Protein AF-A0A6J7IDU4-F1 (afdb_monomer)

InterPro domains:
  IPR000090 Flagellar motor switch protein FliG [PR00954] (15-35)
  IPR000090 Flagellar motor switch protein FliG [PR00954] (39-65)
  IPR000090 Flagellar motor switch protein FliG [PTHR30534] (1-100)
  IPR011002 Flagellar motor switch protein FliG, alpha-helical [SSF48029] (1-100)
  IPR023087 Flagellar motor switch protein FliG, C-terminal [PF01706] (1-91)

Structure (mmCIF, N/CA/C/O backbone):
data_AF-A0A6J7IDU4-F1
#
_entry.id   AF-A0A6J7IDU4-F1
#
loop_
_atom_site.group_PDB
_atom_site.id
_atom_site.type_symbol
_atom_site.label_atom_id
_atom_site.label_alt_id
_atom_site.label_comp_id
_atom_site.label_asym_id
_atom_site.label_entity_id
_atom_site.label_seq_id
_atom_site.pdbx_PDB_ins_code
_atom_site.Cartn_x
_atom_site.Cartn_y
_atom_site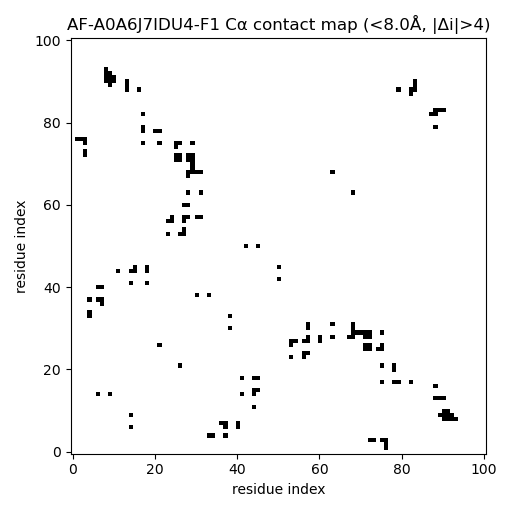.Cartn_z
_atom_site.occupancy
_atom_site.B_iso_or_equiv
_atom_site.auth_seq_id
_atom_si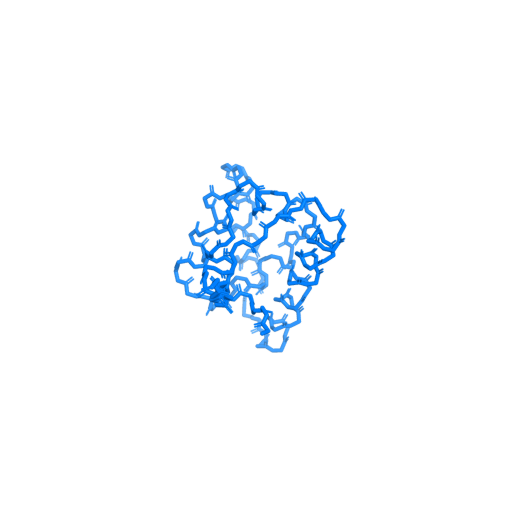te.auth_comp_id
_atom_site.auth_asym_id
_atom_site.auth_atom_id
_atom_site.pdbx_PDB_model_num
ATOM 1 N N . MET A 1 1 ? 3.495 -15.420 11.854 1.00 76.62 1 MET A N 1
ATOM 2 C CA . MET A 1 1 ? 4.197 -14.228 11.316 1.00 76.62 1 MET A CA 1
ATOM 3 C C . MET A 1 1 ? 3.379 -13.729 10.142 1.00 76.62 1 MET A C 1
ATOM 5 O O . MET A 1 1 ? 3.136 -14.533 9.265 1.00 76.62 1 MET A O 1
ATOM 9 N N . PHE A 1 2 ? 2.933 -12.469 10.150 1.00 84.12 2 PHE A N 1
ATOM 10 C CA . PHE A 1 2 ? 2.174 -11.880 9.039 1.00 84.12 2 PHE A CA 1
ATOM 11 C C . PHE A 1 2 ? 3.114 -11.534 7.874 1.00 84.12 2 PHE A C 1
ATOM 13 O O . PHE A 1 2 ? 4.102 -10.820 8.096 1.00 84.12 2 PHE A O 1
ATOM 20 N N . LEU A 1 3 ? 2.819 -12.062 6.686 1.00 92.25 3 LEU A N 1
ATOM 21 C CA . LEU A 1 3 ? 3.520 -11.858 5.416 1.00 92.25 3 LEU A CA 1
ATOM 22 C C . LEU A 1 3 ? 2.748 -10.881 4.521 1.00 92.25 3 LEU A C 1
ATOM 24 O O . LEU A 1 3 ? 1.567 -10.626 4.727 1.00 92.25 3 LEU A O 1
ATOM 28 N N . PHE A 1 4 ? 3.400 -10.351 3.484 1.00 95.44 4 PHE A N 1
ATOM 29 C CA . PHE A 1 4 ? 2.729 -9.468 2.523 1.00 95.44 4 PHE A CA 1
ATOM 30 C C . PHE A 1 4 ? 1.574 -10.167 1.789 1.00 95.44 4 PHE A C 1
ATOM 32 O O . PHE A 1 4 ? 0.545 -9.558 1.535 1.00 95.44 4 PHE A O 1
ATOM 39 N N . GLU A 1 5 ? 1.702 -11.463 1.511 1.00 94.00 5 GLU A N 1
ATOM 40 C CA . GLU A 1 5 ? 0.647 -12.260 0.871 1.00 94.00 5 GLU A CA 1
ATOM 41 C C . GLU A 1 5 ? -0.622 -12.392 1.737 1.00 94.00 5 GLU A C 1
ATOM 43 O O . GLU A 1 5 ? -1.701 -12.645 1.202 1.00 94.00 5 GLU A O 1
ATOM 48 N N . ASP A 1 6 ? -0.519 -12.172 3.054 1.00 93.62 6 ASP A N 1
ATOM 49 C CA . ASP A 1 6 ? -1.640 -12.277 3.993 1.00 93.62 6 ASP A CA 1
ATOM 50 C C . ASP A 1 6 ? -2.558 -11.042 3.949 1.00 93.62 6 ASP A C 1
ATOM 52 O O . ASP A 1 6 ? -3.627 -11.044 4.556 1.00 93.62 6 ASP A O 1
ATOM 56 N N . ILE A 1 7 ? -2.220 -9.982 3.200 1.00 94.38 7 ILE A N 1
ATOM 57 C CA . ILE A 1 7 ? -3.085 -8.789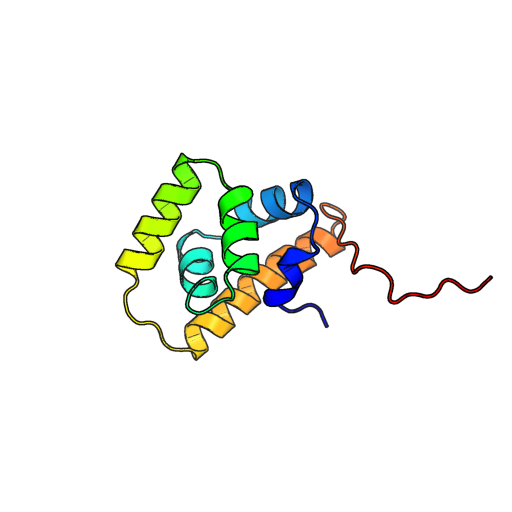 3.099 1.00 94.38 7 ILE A CA 1
ATOM 58 C C . ILE A 1 7 ? -4.479 -9.100 2.534 1.00 94.38 7 ILE A C 1
ATOM 60 O O . ILE A 1 7 ? -5.414 -8.324 2.727 1.00 94.38 7 ILE A O 1
ATOM 64 N N . VAL A 1 8 ? -4.640 -10.243 1.862 1.00 94.75 8 VAL A N 1
ATOM 65 C CA . VAL A 1 8 ? -5.930 -10.718 1.349 1.00 94.75 8 VAL A CA 1
ATOM 66 C C . VAL A 1 8 ? -6.977 -10.898 2.451 1.00 94.75 8 VAL A C 1
ATOM 68 O O . VAL A 1 8 ? -8.157 -10.671 2.178 1.00 94.75 8 VAL A O 1
ATOM 71 N N . VAL A 1 9 ? -6.562 -11.230 3.684 1.00 92.38 9 VAL A N 1
ATOM 72 C CA . VAL A 1 9 ? -7.476 -11.415 4.829 1.00 92.38 9 VAL A CA 1
ATOM 73 C C . VAL A 1 9 ? -7.773 -10.123 5.595 1.00 92.38 9 VAL A C 1
ATOM 75 O O . VAL A 1 9 ? -8.694 -10.089 6.404 1.00 92.38 9 VAL A O 1
ATOM 78 N N . VAL A 1 10 ? -7.031 -9.043 5.339 1.00 93.50 10 VAL A N 1
ATOM 79 C CA . VAL A 1 10 ? -7.269 -7.732 5.965 1.00 93.50 10 VAL A CA 1
ATOM 80 C C . VAL A 1 10 ? -8.598 -7.183 5.457 1.00 93.50 10 VAL A C 1
ATOM 82 O O . VAL A 1 10 ? -8.871 -7.269 4.264 1.00 93.50 10 VAL A O 1
ATOM 85 N N . ASP A 1 11 ? -9.444 -6.599 6.302 1.00 94.94 11 ASP A N 1
ATOM 86 C CA . ASP A 1 11 ? -10.696 -6.006 5.828 1.00 94.94 11 ASP A CA 1
ATOM 87 C C . ASP A 1 11 ? -10.441 -4.773 4.934 1.00 94.94 11 ASP A C 1
ATOM 89 O O . ASP A 1 11 ? -9.379 -4.149 4.959 1.00 94.94 11 ASP A O 1
ATOM 93 N N . ASP A 1 12 ? -11.417 -4.417 4.101 1.00 96.06 12 ASP A N 1
ATOM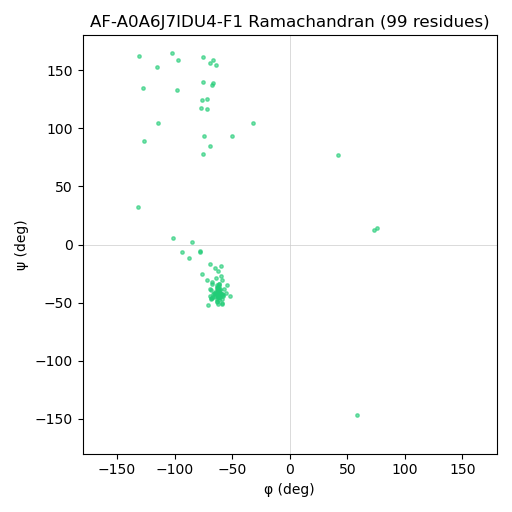 94 C CA . ASP A 1 12 ? -11.248 -3.345 3.113 1.00 96.06 12 ASP A CA 1
ATOM 95 C C . ASP A 1 12 ? -10.999 -1.972 3.750 1.00 96.06 12 ASP A C 1
ATOM 97 O O . ASP A 1 12 ? -10.206 -1.184 3.234 1.00 96.06 12 ASP A O 1
ATOM 101 N N . ARG A 1 13 ? -11.610 -1.687 4.905 1.00 95.44 13 ARG A N 1
ATOM 102 C CA . ARG A 1 13 ? -11.419 -0.406 5.590 1.00 95.44 13 ARG A CA 1
ATOM 103 C C . ARG A 1 13 ? -9.996 -0.294 6.128 1.00 95.44 13 ARG A C 1
ATOM 105 O O . ARG A 1 13 ? -9.362 0.740 5.927 1.00 95.44 13 ARG A O 1
ATOM 112 N N . SER A 1 14 ? -9.488 -1.343 6.768 1.00 96.25 14 SER A N 1
ATOM 113 C CA . SER A 1 14 ? -8.099 -1.394 7.231 1.00 96.25 14 SER A CA 1
ATOM 114 C C . SER A 1 14 ? -7.116 -1.305 6.064 1.00 96.25 14 SER A C 1
ATOM 116 O O . SER A 1 14 ? -6.163 -0.529 6.123 1.00 96.25 14 SER A O 1
ATOM 118 N N . MET A 1 15 ? -7.385 -2.010 4.959 1.00 96.94 15 MET A N 1
ATOM 119 C CA . MET A 1 15 ? -6.540 -1.960 3.764 1.00 96.94 15 MET A CA 1
ATOM 120 C C . MET A 1 15 ? -6.465 -0.543 3.182 1.00 96.94 15 MET A C 1
ATOM 122 O O . MET A 1 15 ? -5.378 -0.053 2.892 1.00 96.94 15 MET A O 1
ATOM 126 N N . GLN A 1 16 ? -7.597 0.154 3.068 1.00 97.31 16 GLN A N 1
ATOM 127 C CA . GLN A 1 16 ? -7.640 1.540 2.586 1.00 97.31 16 GLN A CA 1
ATOM 128 C C . GLN A 1 16 ? -6.847 2.504 3.472 1.00 97.31 16 GLN A C 1
ATOM 130 O O . GLN A 1 16 ? -6.261 3.454 2.959 1.00 97.31 16 GLN A O 1
ATOM 135 N N . LEU A 1 17 ? -6.840 2.290 4.792 1.00 96.81 17 LEU A N 1
ATOM 136 C CA . LEU A 1 17 ? -6.041 3.092 5.718 1.00 96.81 17 LEU A CA 1
ATOM 137 C C . LEU A 1 17 ? -4.545 2.830 5.518 1.00 96.81 17 LEU A C 1
ATOM 139 O O . LEU A 1 17 ? -3.792 3.783 5.355 1.00 96.81 17 LEU A O 1
ATOM 143 N N . VAL A 1 18 ? -4.136 1.561 5.431 1.00 96.50 18 VAL A N 1
ATOM 144 C CA . VAL A 1 18 ? -2.738 1.181 5.169 1.00 96.50 18 VAL A CA 1
ATOM 145 C C . VAL A 1 18 ? -2.241 1.766 3.849 1.00 96.50 18 VAL A C 1
ATOM 147 O O . VAL A 1 18 ? -1.170 2.362 3.808 1.00 96.50 18 VAL A O 1
ATOM 150 N N . LEU A 1 19 ? -3.022 1.654 2.771 1.00 96.44 19 LEU A N 1
ATOM 151 C CA . LEU A 1 19 ? -2.623 2.138 1.444 1.00 96.44 19 LEU A CA 1
ATOM 152 C C . LEU A 1 19 ? -2.387 3.654 1.385 1.00 96.44 19 LEU A C 1
ATOM 154 O O . LEU A 1 19 ? -1.656 4.108 0.512 1.00 96.44 19 LEU A O 1
ATOM 158 N N . ARG A 1 20 ? -2.971 4.43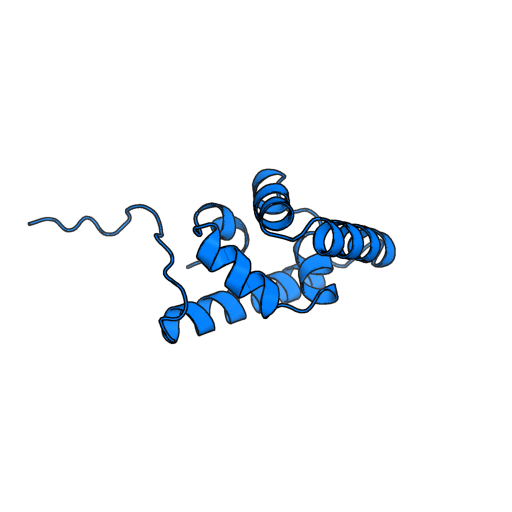9 2.299 1.00 95.62 20 ARG A N 1
ATOM 159 C CA . ARG A 1 20 ? -2.735 5.892 2.384 1.00 95.62 20 ARG A CA 1
ATOM 160 C C . ARG A 1 20 ? -1.391 6.247 3.014 1.00 95.62 20 ARG A C 1
ATOM 162 O O . ARG A 1 20 ? -0.867 7.316 2.725 1.00 95.62 20 ARG A O 1
ATOM 169 N N . GLU A 1 21 ? -0.848 5.361 3.843 1.00 95.88 21 GLU A N 1
ATOM 170 C CA . GLU A 1 21 ? 0.419 5.557 4.558 1.00 95.88 21 GLU A CA 1
ATOM 171 C C . GLU A 1 21 ? 1.624 4.975 3.793 1.00 95.88 21 GLU A C 1
ATOM 173 O O . GLU A 1 21 ? 2.775 5.165 4.185 1.00 95.88 21 GLU A O 1
ATOM 178 N N . VAL A 1 22 ? 1.382 4.261 2.687 1.00 95.94 22 VAL A N 1
ATOM 179 C CA . VAL A 1 22 ? 2.423 3.642 1.857 1.00 95.94 22 VAL A CA 1
ATOM 180 C C . VAL A 1 22 ? 2.738 4.525 0.648 1.00 95.94 22 VAL A C 1
ATOM 182 O O . VAL A 1 22 ? 1.848 4.956 -0.081 1.00 95.94 22 VAL A O 1
ATOM 185 N N . ALA A 1 23 ? 4.027 4.754 0.385 1.00 93.44 23 ALA A N 1
ATOM 186 C CA . ALA A 1 23 ? 4.472 5.473 -0.805 1.00 93.44 23 ALA A CA 1
ATOM 187 C C . ALA A 1 23 ? 4.174 4.683 -2.095 1.00 93.44 23 ALA A C 1
ATOM 189 O O . ALA A 1 23 ? 4.417 3.477 -2.163 1.00 93.44 23 ALA A O 1
ATOM 190 N N . ALA A 1 24 ? 3.729 5.371 -3.152 1.00 91.88 24 ALA A N 1
ATOM 191 C CA . ALA A 1 24 ? 3.363 4.737 -4.425 1.00 91.88 24 ALA A CA 1
ATOM 192 C C . ALA A 1 24 ? 4.497 3.887 -5.031 1.00 91.88 24 ALA A C 1
ATOM 194 O O . ALA A 1 24 ? 4.248 2.764 -5.456 1.00 91.88 24 ALA A O 1
ATOM 195 N N . ALA A 1 25 ? 5.745 4.366 -4.985 1.00 92.50 25 ALA A N 1
ATOM 196 C CA . ALA A 1 25 ? 6.913 3.628 -5.477 1.00 92.50 25 ALA A CA 1
ATOM 197 C C . ALA A 1 25 ? 7.169 2.318 -4.702 1.00 92.50 25 ALA A C 1
ATOM 199 O O . ALA A 1 25 ? 7.536 1.295 -5.287 1.00 92.50 25 ALA A O 1
ATOM 200 N N . ASP A 1 26 ? 6.937 2.327 -3.385 1.00 95.50 26 ASP A N 1
ATOM 201 C CA . ASP A 1 26 ? 7.052 1.128 -2.553 1.00 95.50 26 ASP A CA 1
ATOM 202 C C . ASP A 1 26 ? 5.937 0.136 -2.872 1.00 95.50 26 ASP A C 1
ATOM 204 O O . ASP A 1 26 ? 6.204 -1.051 -3.051 1.00 95.50 26 ASP A O 1
ATOM 208 N N . LEU A 1 27 ? 4.702 0.619 -3.014 1.00 96.06 27 LEU A N 1
ATOM 209 C CA . LEU A 1 27 ? 3.570 -0.224 -3.382 1.00 96.06 27 LEU A CA 1
ATOM 210 C C . LEU A 1 27 ? 3.755 -0.837 -4.778 1.00 96.06 27 LEU A C 1
ATOM 212 O O . LEU A 1 27 ? 3.525 -2.031 -4.967 1.00 96.06 27 LEU A O 1
ATOM 216 N N . ALA A 1 28 ? 4.239 -0.050 -5.738 1.00 96.75 28 ALA A N 1
ATOM 217 C CA . ALA A 1 28 ? 4.510 -0.499 -7.096 1.00 96.75 28 ALA A CA 1
ATOM 218 C C . ALA A 1 28 ? 5.578 -1.601 -7.124 1.00 96.75 28 ALA A C 1
ATOM 220 O O . ALA A 1 28 ? 5.377 -2.635 -7.761 1.00 96.75 28 ALA A O 1
ATOM 221 N N . SER A 1 29 ? 6.676 -1.427 -6.380 1.00 97.50 29 SER A N 1
ATOM 222 C CA . SER A 1 29 ? 7.717 -2.453 -6.239 1.00 97.50 29 SER A CA 1
ATOM 223 C C . SER A 1 29 ? 7.193 -3.704 -5.520 1.00 97.50 29 SER A C 1
ATOM 225 O O . SER A 1 29 ? 7.449 -4.823 -5.967 1.00 97.50 29 SER A O 1
ATOM 227 N N . ALA A 1 30 ? 6.404 -3.537 -4.452 1.00 97.69 30 ALA A N 1
ATOM 228 C CA . ALA A 1 30 ? 5.855 -4.640 -3.659 1.00 97.69 30 ALA A CA 1
ATOM 229 C C . ALA A 1 30 ? 4.880 -5.533 -4.447 1.00 97.69 30 ALA A C 1
ATOM 231 O O . ALA A 1 30 ? 4.796 -6.728 -4.171 1.00 97.69 30 ALA A O 1
ATOM 232 N N . LEU A 1 31 ? 4.184 -4.973 -5.445 1.00 97.12 31 LEU A N 1
ATOM 233 C CA . LEU A 1 31 ? 3.233 -5.678 -6.313 1.00 97.12 31 LEU A CA 1
ATOM 234 C C . LEU A 1 31 ? 3.873 -6.399 -7.514 1.00 97.12 31 LEU A C 1
ATOM 236 O O . LEU A 1 31 ? 3.162 -6.975 -8.350 1.00 97.12 31 LEU A O 1
ATOM 240 N N . LYS A 1 32 ? 5.202 -6.383 -7.664 1.00 95.75 32 LYS A N 1
ATOM 241 C CA . LYS A 1 32 ? 5.872 -7.092 -8.766 1.00 95.75 32 LYS A CA 1
ATOM 242 C C . LYS A 1 32 ? 5.931 -8.589 -8.457 1.00 95.75 32 LYS A C 1
ATOM 244 O O . LYS A 1 32 ? 6.577 -9.008 -7.506 1.00 95.75 32 LYS A O 1
ATOM 249 N N . GLY A 1 33 ? 5.283 -9.397 -9.299 1.00 91.50 33 GLY A N 1
ATOM 250 C CA . GLY A 1 33 ? 5.309 -10.861 -9.186 1.00 91.50 33 GLY A CA 1
ATOM 251 C C . GLY A 1 33 ? 4.443 -11.449 -8.066 1.00 91.50 33 GLY A C 1
ATOM 252 O O . GLY A 1 33 ? 4.610 -12.620 -7.744 1.00 91.50 33 GLY A O 1
ATOM 253 N N . VAL A 1 34 ? 3.540 -10.656 -7.484 1.00 96.12 34 VAL A N 1
ATOM 254 C CA . VAL A 1 34 ? 2.551 -11.136 -6.503 1.00 96.12 34 VAL A CA 1
ATOM 255 C C . VAL A 1 34 ? 1.433 -11.914 -7.190 1.00 96.12 34 VAL A C 1
ATOM 257 O O . VAL A 1 34 ? 1.215 -11.758 -8.396 1.00 96.12 34 VAL A O 1
ATOM 260 N N . ARG A 1 35 ? 0.707 -12.718 -6.411 1.00 96.56 35 ARG A N 1
ATOM 261 C CA . ARG A 1 35 ? -0.492 -13.428 -6.869 1.00 96.56 35 ARG A CA 1
ATOM 262 C C . ARG A 1 35 ? -1.612 -12.450 -7.252 1.00 96.56 35 ARG A C 1
ATOM 264 O O . ARG A 1 35 ? -1.674 -11.324 -6.750 1.00 96.56 35 ARG A O 1
ATOM 271 N N . ASP A 1 36 ? -2.502 -12.891 -8.136 1.00 96.19 36 ASP A N 1
ATOM 272 C CA . ASP A 1 36 ? -3.589 -12.050 -8.653 1.00 96.19 36 ASP A CA 1
ATOM 273 C C . ASP A 1 36 ? -4.554 -11.604 -7.546 1.00 96.19 36 ASP A C 1
ATOM 275 O O . ASP A 1 36 ? -4.963 -10.450 -7.522 1.00 96.19 36 ASP A O 1
ATOM 279 N N . ASP A 1 37 ? -4.830 -12.456 -6.557 1.00 97.06 37 ASP A N 1
ATOM 280 C CA . ASP A 1 37 ? -5.684 -12.127 -5.408 1.00 97.06 37 ASP A CA 1
ATOM 281 C C . ASP A 1 37 ? -5.119 -10.982 -4.547 1.00 97.06 37 ASP A C 1
ATOM 283 O O . ASP A 1 37 ? -5.859 -10.092 -4.119 1.00 97.06 37 ASP A O 1
ATOM 287 N N . VAL A 1 38 ? -3.802 -10.958 -4.334 1.00 97.56 38 VAL A N 1
ATOM 288 C CA . VAL A 1 38 ? -3.087 -9.877 -3.638 1.00 97.56 38 VAL A CA 1
ATOM 289 C C . VAL A 1 38 ? -3.136 -8.586 -4.451 1.00 97.56 38 VAL A C 1
ATOM 291 O O . VAL A 1 38 ? -3.427 -7.517 -3.905 1.00 97.56 38 VAL A O 1
ATOM 294 N N . ARG A 1 39 ? -2.892 -8.673 -5.766 1.00 97.38 39 ARG A N 1
ATOM 295 C CA . ARG A 1 39 ? -3.001 -7.524 -6.676 1.00 97.38 39 ARG A CA 1
ATOM 296 C C . ARG A 1 39 ? -4.413 -6.945 -6.647 1.00 97.38 39 ARG A C 1
ATOM 298 O O . ARG A 1 39 ? -4.567 -5.746 -6.425 1.00 97.38 39 ARG A O 1
ATOM 305 N N . ASP A 1 40 ? -5.424 -7.785 -6.812 1.00 97.19 40 ASP A N 1
ATOM 306 C CA . ASP A 1 40 ? -6.830 -7.391 -6.837 1.00 97.19 40 ASP A CA 1
ATOM 307 C C . ASP A 1 40 ? -7.261 -6.780 -5.506 1.00 97.19 40 ASP A C 1
ATOM 309 O O . ASP A 1 40 ? -7.966 -5.769 -5.485 1.00 97.19 40 ASP A O 1
ATOM 313 N N . LYS A 1 41 ? -6.791 -7.337 -4.380 1.00 97.44 41 LYS A N 1
ATOM 314 C CA . LYS A 1 41 ? -7.039 -6.789 -3.042 1.00 97.44 41 LYS A CA 1
ATOM 315 C C . LYS A 1 41 ? -6.543 -5.353 -2.906 1.00 97.44 41 LYS A C 1
ATOM 317 O O . LYS A 1 41 ? -7.260 -4.531 -2.330 1.00 97.44 41 LYS A O 1
ATOM 322 N N . VAL A 1 42 ? -5.353 -5.050 -3.420 1.00 97.62 42 VAL A N 1
ATOM 323 C CA . VAL A 1 42 ? -4.807 -3.689 -3.399 1.00 97.62 42 VAL A CA 1
ATOM 324 C C . VAL A 1 42 ? -5.570 -2.791 -4.365 1.00 97.62 42 VAL A C 1
ATOM 326 O O . VAL A 1 42 ? -6.076 -1.751 -3.950 1.00 97.62 42 VAL A O 1
ATOM 329 N N . MET A 1 43 ? -5.722 -3.212 -5.622 1.00 96.88 43 MET A N 1
ATOM 330 C CA . MET A 1 43 ? -6.346 -2.397 -6.668 1.00 96.88 43 MET A CA 1
ATOM 331 C C . MET A 1 43 ? -7.794 -2.026 -6.329 1.00 96.88 43 MET A C 1
ATOM 333 O O . MET A 1 43 ? -8.179 -0.871 -6.485 1.00 96.88 43 MET A O 1
ATOM 337 N N . ARG A 1 44 ? -8.584 -2.961 -5.781 1.00 97.25 44 ARG A N 1
ATOM 338 C CA . ARG A 1 44 ? -9.983 -2.699 -5.391 1.00 97.25 44 ARG A CA 1
ATOM 339 C C . ARG A 1 44 ? -10.136 -1.770 -4.186 1.00 97.25 44 ARG A C 1
ATOM 341 O O . ARG A 1 44 ? -11.232 -1.277 -3.942 1.00 97.25 44 ARG A O 1
ATOM 348 N N . ASN A 1 45 ? -9.067 -1.571 -3.413 1.00 97.94 45 ASN A N 1
ATOM 349 C CA . ASN A 1 45 ? -9.043 -0.694 -2.240 1.00 97.94 45 ASN A CA 1
ATOM 350 C C . ASN A 1 45 ? -8.384 0.666 -2.518 1.00 97.94 45 ASN A C 1
ATOM 352 O O . ASN A 1 45 ? -8.240 1.481 -1.606 1.00 97.94 45 ASN A O 1
ATOM 356 N N . LEU A 1 46 ? -8.025 0.940 -3.771 1.00 97.50 46 LEU A N 1
ATOM 357 C CA . LEU A 1 46 ? -7.613 2.258 -4.237 1.00 97.50 46 LEU A CA 1
ATOM 358 C C . LEU A 1 46 ? -8.793 2.989 -4.882 1.00 97.50 46 LEU A C 1
ATOM 360 O O . LEU A 1 46 ? -9.769 2.385 -5.324 1.00 97.50 46 LEU A O 1
ATOM 364 N N . SER A 1 47 ? -8.701 4.317 -4.954 1.00 96.06 47 SER A N 1
ATOM 365 C CA . SER A 1 47 ? -9.564 5.071 -5.864 1.00 96.06 47 SER A CA 1
ATOM 366 C C . SER A 1 47 ? -9.163 4.776 -7.311 1.00 96.06 47 SER A C 1
ATOM 368 O O . SER A 1 47 ? -8.010 4.447 -7.572 1.00 96.06 47 SER A O 1
ATOM 370 N N . GLU A 1 48 ? -10.084 4.951 -8.260 1.00 95.62 48 GLU A N 1
ATOM 371 C CA . GLU A 1 48 ? -9.816 4.730 -9.690 1.00 95.62 48 GLU A CA 1
ATOM 372 C C . GLU A 1 48 ? -8.566 5.483 -10.167 1.00 95.62 48 GLU A C 1
ATOM 374 O O . GLU A 1 48 ? -7.687 4.904 -10.797 1.00 95.62 48 GLU A O 1
ATOM 379 N N . ARG A 1 49 ? -8.427 6.751 -9.762 1.00 95.56 49 ARG A N 1
ATOM 380 C C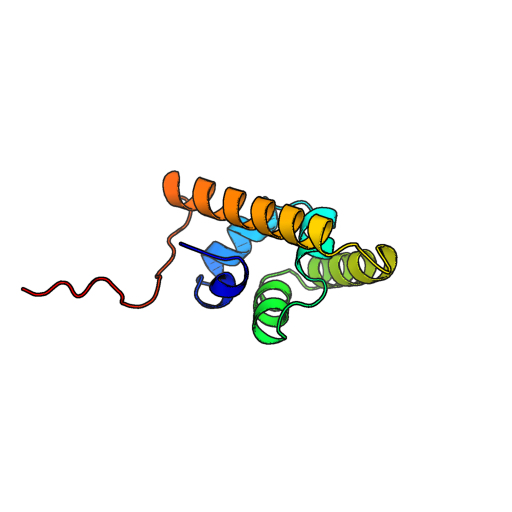A . ARG A 1 49 ? -7.237 7.554 -10.055 1.00 95.56 49 ARG A CA 1
ATOM 381 C C . ARG A 1 49 ? -5.964 6.965 -9.442 1.00 95.56 49 ARG A C 1
ATOM 383 O O . ARG A 1 49 ? -4.970 6.848 -10.140 1.00 95.56 49 ARG A O 1
ATOM 390 N N . ALA A 1 50 ? -5.986 6.593 -8.162 1.00 95.75 50 ALA A N 1
ATOM 391 C CA . ALA A 1 50 ? -4.801 6.046 -7.499 1.00 95.75 50 ALA A CA 1
ATOM 392 C C . ALA A 1 50 ? -4.407 4.668 -8.055 1.00 95.75 50 ALA A C 1
ATOM 394 O O . ALA A 1 50 ? -3.226 4.342 -8.096 1.00 95.75 50 ALA A O 1
ATOM 395 N N . ALA A 1 51 ? -5.381 3.868 -8.496 1.00 96.06 51 ALA A N 1
ATOM 396 C CA . ALA A 1 51 ? -5.129 2.603 -9.172 1.00 96.06 51 ALA A CA 1
ATOM 397 C C . ALA A 1 51 ? -4.455 2.817 -10.537 1.00 96.06 51 ALA A C 1
ATOM 399 O O . ALA A 1 51 ? -3.507 2.100 -10.843 1.00 96.06 51 ALA A O 1
ATOM 400 N N . LEU A 1 52 ? -4.898 3.811 -11.319 1.00 95.88 52 LEU A N 1
ATOM 401 C CA . LEU A 1 52 ? -4.249 4.198 -12.579 1.00 95.88 52 LEU A CA 1
ATOM 402 C C . LEU A 1 52 ? -2.816 4.690 -12.339 1.00 95.88 52 LEU A C 1
ATOM 404 O O . LEU A 1 52 ? -1.886 4.145 -12.922 1.00 95.88 52 LEU A O 1
ATOM 408 N N . ASP A 1 53 ? -2.630 5.632 -11.408 1.00 95.25 53 ASP A N 1
ATOM 409 C CA . ASP A 1 53 ? -1.305 6.168 -11.064 1.00 95.25 53 ASP A CA 1
ATOM 410 C C . ASP A 1 53 ? -0.345 5.041 -10.611 1.00 95.25 53 ASP A C 1
ATOM 412 O O . ASP A 1 53 ? 0.834 5.026 -10.960 1.00 95.25 53 ASP A O 1
ATOM 416 N N . LEU A 1 54 ? -0.849 4.056 -9.857 1.00 96.44 54 LEU A N 1
ATOM 417 C CA . LEU A 1 54 ? -0.069 2.894 -9.426 1.00 96.44 54 LEU A CA 1
ATOM 418 C C . LEU A 1 54 ? 0.278 1.945 -10.581 1.00 96.44 54 LEU A C 1
ATOM 420 O O . LEU A 1 54 ? 1.366 1.369 -10.589 1.00 96.44 54 LEU A O 1
ATOM 424 N N . GLN A 1 55 ? -0.637 1.738 -11.529 1.00 94.88 55 GLN A N 1
ATOM 425 C CA . GLN A 1 55 ? -0.373 0.921 -12.716 1.00 94.88 55 GLN A CA 1
ATOM 426 C C . GLN A 1 55 ? 0.732 1.551 -13.567 1.00 94.88 55 GLN A C 1
ATOM 428 O O . GLN A 1 55 ? 1.699 0.860 -13.894 1.00 94.88 55 GLN A O 1
ATOM 433 N N . ASP A 1 56 ? 0.651 2.859 -13.811 1.00 95.44 56 ASP A N 1
ATOM 434 C CA . ASP A 1 56 ? 1.675 3.612 -14.538 1.00 95.44 56 ASP A CA 1
ATOM 435 C C . ASP A 1 56 ? 3.044 3.518 -13.835 1.00 95.44 56 ASP A C 1
ATOM 437 O O . ASP A 1 56 ? 4.067 3.265 -14.475 1.00 95.44 56 ASP A O 1
ATOM 441 N N . GLU A 1 57 ? 3.079 3.634 -12.502 1.00 95.75 57 GLU A N 1
ATOM 442 C CA . GLU A 1 57 ? 4.312 3.492 -11.712 1.00 95.75 57 GLU A CA 1
ATOM 443 C C . GLU A 1 57 ? 4.911 2.072 -11.814 1.00 95.75 57 GLU A C 1
ATOM 445 O O . GLU A 1 57 ? 6.126 1.898 -11.949 1.00 95.75 57 GLU A O 1
ATOM 450 N N . ILE A 1 58 ? 4.074 1.027 -11.798 1.00 95.31 58 ILE A N 1
ATOM 451 C CA . ILE A 1 58 ? 4.508 -0.374 -11.962 1.00 95.31 58 ILE A CA 1
ATOM 452 C C . ILE A 1 58 ? 5.154 -0.606 -13.333 1.00 95.31 58 ILE A C 1
ATOM 454 O O . ILE A 1 58 ? 6.128 -1.373 -13.430 1.00 95.31 58 ILE A O 1
ATOM 458 N N . GLU A 1 59 ? 4.600 0.010 -14.379 1.00 93.56 59 GLU A N 1
ATOM 459 C CA . GLU A 1 59 ? 5.140 -0.030 -15.737 1.00 93.56 59 GLU A CA 1
ATOM 460 C C . GLU A 1 59 ? 6.469 0.727 -15.819 1.00 93.56 59 GLU A C 1
ATOM 462 O O . GLU A 1 59 ? 7.456 0.178 -16.324 1.00 93.56 59 GLU A O 1
ATOM 467 N N . LEU A 1 60 ? 6.532 1.928 -15.234 1.00 94.62 60 LEU A N 1
ATOM 468 C CA . LEU A 1 60 ? 7.723 2.777 -15.210 1.00 94.62 60 LEU A CA 1
ATOM 469 C C . LEU A 1 60 ? 8.915 2.111 -14.507 1.00 94.62 60 LEU A C 1
ATOM 471 O O . LEU A 1 60 ? 10.049 2.226 -14.976 1.00 94.62 60 LEU A O 1
ATOM 475 N N . LEU A 1 61 ? 8.672 1.377 -13.415 1.00 93.12 61 LEU A N 1
ATOM 476 C CA . LEU A 1 61 ? 9.718 0.659 -12.675 1.00 93.12 61 LEU A CA 1
ATOM 477 C C . LEU A 1 61 ? 10.461 -0.386 -13.523 1.00 93.12 61 LEU A C 1
ATOM 479 O O . LEU A 1 61 ? 11.607 -0.720 -13.215 1.00 93.12 61 LEU A O 1
ATOM 483 N N . GLY A 1 62 ? 9.826 -0.940 -14.564 1.00 90.94 62 GLY A N 1
ATOM 484 C CA . GLY A 1 62 ? 10.438 -1.973 -15.399 1.00 90.94 62 GLY A CA 1
ATOM 485 C C . GLY A 1 62 ? 10.850 -3.228 -14.601 1.00 90.94 62 GLY A C 1
ATOM 486 O O . GLY A 1 62 ? 10.147 -3.629 -13.664 1.00 90.94 62 GLY A O 1
ATOM 487 N N . PRO A 1 63 ? 11.943 -3.917 -14.980 1.00 93.38 63 PRO A N 1
ATOM 488 C CA . PRO A 1 63 ? 12.466 -5.065 -14.241 1.00 93.38 63 PRO A CA 1
ATOM 489 C C . PRO A 1 63 ? 13.118 -4.649 -12.916 1.00 93.38 63 PRO A C 1
ATOM 491 O O . PRO A 1 63 ? 14.069 -3.870 -12.893 1.00 93.38 63 PRO A O 1
ATOM 494 N N . VAL A 1 64 ? 12.668 -5.242 -11.810 1.00 94.88 64 VAL A N 1
ATOM 495 C CA . VAL A 1 64 ? 13.204 -4.993 -10.463 1.00 94.88 64 VAL A CA 1
ATOM 496 C C . VAL A 1 64 ? 13.861 -6.247 -9.887 1.00 94.88 64 VAL A C 1
ATOM 498 O O . VAL A 1 64 ? 13.513 -7.374 -10.240 1.00 94.88 64 VAL A O 1
ATOM 501 N N . ARG A 1 65 ? 14.837 -6.068 -8.989 1.00 96.12 65 ARG A N 1
ATOM 502 C CA . ARG A 1 65 ? 15.488 -7.191 -8.295 1.00 96.12 65 ARG A CA 1
ATOM 503 C C . ARG A 1 65 ? 14.560 -7.753 -7.221 1.00 96.12 65 ARG A C 1
ATOM 505 O O . ARG A 1 65 ? 13.983 -6.983 -6.462 1.00 96.12 65 ARG A O 1
ATOM 512 N N . ALA A 1 66 ? 14.524 -9.077 -7.071 1.00 95.12 66 ALA A N 1
ATOM 513 C CA . ALA A 1 66 ? 13.722 -9.747 -6.041 1.00 95.12 66 ALA A CA 1
ATOM 514 C C . ALA A 1 66 ? 14.005 -9.232 -4.614 1.00 95.12 66 ALA A C 1
ATOM 516 O O . ALA A 1 66 ? 13.084 -9.100 -3.817 1.00 95.12 66 ALA A O 1
ATOM 517 N N . ALA A 1 67 ? 15.257 -8.867 -4.309 1.00 96.25 67 ALA A N 1
ATOM 518 C CA . ALA A 1 67 ? 15.611 -8.259 -3.024 1.00 96.25 67 ALA A CA 1
ATOM 519 C C . ALA A 1 67 ? 14.881 -6.924 -2.780 1.00 96.25 67 ALA A C 1
ATOM 521 O O . ALA A 1 67 ? 14.328 -6.719 -1.706 1.00 96.25 67 ALA A O 1
ATOM 522 N N . ALA A 1 68 ? 14.803 -6.057 -3.794 1.00 95.69 68 ALA A N 1
ATOM 523 C CA . ALA A 1 68 ? 14.108 -4.773 -3.691 1.00 95.69 68 ALA A CA 1
ATOM 524 C C . ALA A 1 68 ? 12.587 -4.948 -3.539 1.00 95.69 68 ALA A C 1
ATOM 526 O O . ALA A 1 68 ? 11.945 -4.175 -2.829 1.00 95.69 68 ALA A O 1
ATOM 527 N N . VAL A 1 69 ? 12.018 -5.984 -4.169 1.00 97.62 69 VAL A N 1
ATOM 528 C CA . VAL A 1 69 ? 10.610 -6.369 -3.976 1.00 97.62 69 VAL A CA 1
ATOM 529 C C . VAL A 1 69 ? 10.380 -6.798 -2.528 1.00 97.62 69 VAL A C 1
ATOM 531 O O . VAL A 1 69 ? 9.482 -6.275 -1.877 1.00 97.62 69 VAL A O 1
ATOM 534 N N . GLY A 1 70 ? 11.227 -7.683 -1.992 1.00 97.06 70 GLY A N 1
ATOM 535 C CA . GLY A 1 70 ? 11.126 -8.142 -0.605 1.00 97.06 70 GLY A CA 1
ATOM 536 C C . GLY A 1 70 ? 11.265 -7.010 0.419 1.00 97.06 70 GLY A C 1
ATOM 537 O O . GLY A 1 70 ? 10.517 -6.961 1.392 1.00 97.06 70 GLY A O 1
ATOM 538 N N . GLU A 1 71 ? 12.166 -6.054 0.183 1.00 97.00 71 GLU A N 1
ATOM 539 C CA . GLU A 1 71 ? 12.301 -4.860 1.026 1.00 97.00 71 GLU A CA 1
ATOM 540 C C . GLU A 1 71 ? 11.054 -3.967 0.981 1.00 97.00 71 GLU A C 1
ATOM 542 O O . GLU A 1 71 ? 10.610 -3.479 2.020 1.00 97.00 71 GLU A O 1
ATOM 547 N N . ALA A 1 72 ? 10.469 -3.764 -0.203 1.00 97.56 72 ALA A N 1
ATOM 548 C CA . ALA A 1 72 ? 9.239 -2.992 -0.355 1.00 97.56 72 ALA A CA 1
ATO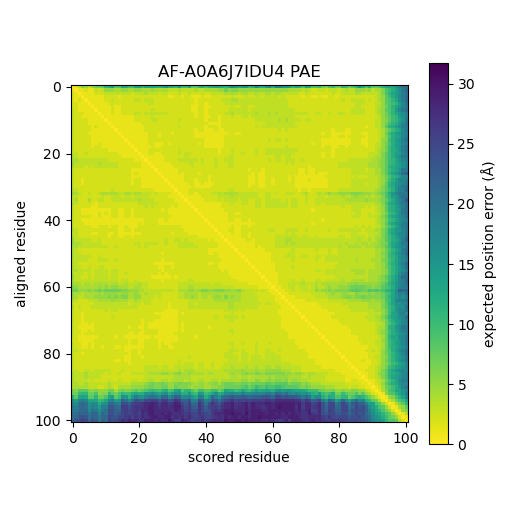M 549 C C . ALA A 1 72 ? 8.051 -3.676 0.340 1.00 97.56 72 ALA A C 1
ATOM 551 O O . ALA A 1 72 ? 7.321 -3.039 1.099 1.00 97.56 72 ALA A O 1
ATOM 552 N N . GLN A 1 73 ? 7.912 -4.992 0.173 1.00 98.06 73 GLN A N 1
ATOM 553 C CA . GLN A 1 73 ? 6.915 -5.798 0.881 1.00 98.06 73 GLN A CA 1
ATOM 554 C C . GLN A 1 73 ? 7.085 -5.706 2.404 1.00 98.06 73 GLN A C 1
ATOM 556 O O . GLN A 1 73 ? 6.105 -5.521 3.126 1.00 98.06 73 GLN A O 1
ATOM 561 N N . ALA A 1 74 ? 8.325 -5.767 2.902 1.00 96.38 74 ALA A N 1
ATOM 562 C CA . ALA A 1 74 ? 8.617 -5.607 4.323 1.00 96.38 74 ALA A CA 1
ATOM 563 C C . ALA A 1 74 ? 8.225 -4.216 4.848 1.00 96.38 74 ALA A C 1
ATOM 565 O O . ALA A 1 74 ? 7.681 -4.123 5.949 1.00 96.38 74 ALA A O 1
ATOM 566 N N . ARG A 1 75 ? 8.433 -3.147 4.063 1.00 96.75 75 ARG A N 1
ATOM 567 C CA . ARG A 1 75 ? 7.979 -1.790 4.418 1.00 96.75 75 ARG A CA 1
ATOM 568 C C . ARG A 1 75 ? 6.458 -1.708 4.534 1.00 96.75 75 ARG A C 1
ATOM 570 O O . ARG A 1 75 ? 5.969 -1.182 5.530 1.00 96.75 75 ARG A O 1
ATOM 577 N N . VAL A 1 76 ? 5.710 -2.286 3.592 1.00 96.62 76 VAL A N 1
ATOM 578 C CA . VAL A 1 76 ? 4.236 -2.315 3.664 1.00 96.62 76 VAL A CA 1
ATOM 579 C C . VAL A 1 76 ? 3.754 -3.071 4.905 1.00 96.62 76 VAL A C 1
ATOM 581 O O . VAL A 1 76 ? 2.896 -2.583 5.639 1.00 96.62 76 VAL A O 1
ATOM 584 N N . VAL A 1 77 ? 4.341 -4.237 5.188 1.00 96.25 77 VAL A N 1
ATOM 585 C CA . VAL A 1 77 ? 4.007 -5.023 6.386 1.00 96.25 77 VAL A CA 1
ATOM 586 C C . VAL A 1 77 ? 4.353 -4.261 7.672 1.00 96.25 77 VAL A C 1
ATOM 588 O O . VAL A 1 77 ? 3.610 -4.350 8.647 1.00 96.25 77 VAL A O 1
ATOM 591 N N . ALA A 1 78 ? 5.448 -3.495 7.694 1.00 96.31 78 ALA A N 1
ATOM 592 C CA . ALA A 1 78 ? 5.826 -2.676 8.846 1.00 96.31 78 ALA A CA 1
ATOM 593 C C . ALA A 1 78 ? 4.819 -1.547 9.120 1.00 96.31 78 ALA A C 1
ATOM 595 O O . ALA A 1 78 ? 4.458 -1.330 10.278 1.00 96.31 78 ALA A O 1
ATOM 596 N N . VAL A 1 79 ? 4.322 -0.875 8.074 1.00 96.62 79 VAL A N 1
ATOM 597 C CA . VAL A 1 79 ? 3.244 0.125 8.195 1.00 96.62 79 VAL A CA 1
ATOM 598 C C . VAL A 1 79 ? 1.999 -0.518 8.796 1.00 96.62 79 VAL A C 1
ATOM 600 O O . VAL A 1 79 ? 1.493 -0.058 9.815 1.00 96.62 79 VAL A O 1
ATOM 603 N N . LEU A 1 80 ? 1.561 -1.638 8.225 1.00 95.12 80 LEU A N 1
ATOM 604 C CA . LEU A 1 80 ? 0.389 -2.373 8.689 1.00 95.12 80 LEU A CA 1
ATOM 605 C C . LEU A 1 80 ? 0.514 -2.798 10.164 1.00 95.12 80 LEU A C 1
ATOM 607 O O . LEU A 1 80 ? -0.415 -2.583 10.937 1.00 95.12 80 LEU A O 1
ATOM 611 N N . ARG A 1 81 ? 1.674 -3.312 10.589 1.00 94.06 81 ARG A N 1
ATOM 612 C CA . ARG A 1 81 ? 1.931 -3.656 12.001 1.00 94.06 81 ARG A CA 1
ATOM 613 C C . ARG A 1 81 ? 1.887 -2.441 12.916 1.00 94.06 81 ARG A C 1
ATOM 615 O O . ARG A 1 81 ? 1.271 -2.501 13.969 1.00 94.06 81 ARG A O 1
ATOM 622 N N . THR A 1 82 ? 2.491 -1.334 12.495 1.00 95.94 82 THR A N 1
ATOM 623 C CA . THR A 1 82 ? 2.486 -0.084 13.269 1.00 95.94 82 THR A CA 1
ATOM 624 C C . THR A 1 82 ? 1.056 0.423 13.476 1.00 95.94 82 THR A C 1
ATOM 626 O O . THR A 1 82 ? 0.679 0.838 14.572 1.00 95.94 82 THR A O 1
ATOM 629 N N . MET A 1 83 ? 0.227 0.349 12.433 1.00 96.19 83 MET A N 1
ATOM 630 C CA . MET A 1 83 ? -1.181 0.736 12.510 1.00 96.19 83 MET A CA 1
ATOM 631 C C . MET A 1 83 ? -1.993 -0.220 13.396 1.00 96.19 83 MET A C 1
ATOM 633 O O . MET A 1 83 ? -2.830 0.245 14.167 1.00 96.19 83 MET A O 1
ATOM 637 N N . GLU A 1 84 ? -1.729 -1.529 13.336 1.00 94.25 84 GLU A N 1
ATOM 638 C CA . GLU A 1 84 ? -2.355 -2.532 14.210 1.00 94.25 84 GLU A CA 1
ATOM 639 C C . GLU A 1 84 ? -1.987 -2.297 15.686 1.00 94.25 84 GLU A C 1
ATOM 641 O O . GLU A 1 84 ? -2.869 -2.212 16.537 1.00 94.25 84 GLU A O 1
ATOM 646 N N . GLU A 1 85 ? -0.700 -2.105 15.988 1.00 94.88 85 GLU A N 1
ATOM 647 C CA . GLU A 1 85 ? -0.189 -1.836 17.341 1.00 94.88 85 GLU A CA 1
ATOM 648 C C . GLU A 1 85 ? -0.752 -0.535 17.935 1.00 94.88 85 GLU A C 1
ATOM 650 O O . GLU A 1 85 ? -1.004 -0.450 19.137 1.00 94.88 85 GLU A O 1
ATOM 655 N N . SER A 1 86 ? -0.994 0.475 17.094 1.00 96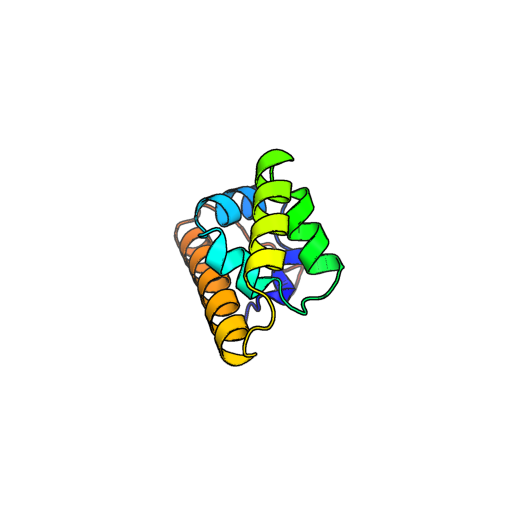.12 86 SER A N 1
ATOM 656 C CA . SER A 1 86 ? -1.639 1.731 17.503 1.00 96.12 86 SER A CA 1
ATOM 657 C C . SER A 1 86 ? -3.166 1.636 17.653 1.00 96.12 86 SER A C 1
ATOM 659 O O . SER A 1 86 ? -3.798 2.598 18.092 1.00 96.12 86 SER A O 1
ATOM 661 N N . GLY A 1 87 ? -3.773 0.503 17.280 1.00 94.19 87 GLY A N 1
ATOM 662 C CA . GLY A 1 87 ? -5.223 0.295 17.288 1.00 94.19 87 GLY A CA 1
ATOM 663 C C . GLY A 1 87 ? -5.978 1.035 16.178 1.00 94.19 87 GLY A C 1
ATOM 664 O O . GLY A 1 87 ? -7.203 1.132 16.233 1.00 94.19 87 GLY A O 1
ATOM 665 N N . GLN A 1 88 ? -5.277 1.574 15.174 1.00 94.44 88 GLN A N 1
ATOM 666 C CA . GLN A 1 88 ? -5.898 2.242 14.023 1.00 94.44 88 GLN A CA 1
ATOM 667 C C . GLN A 1 88 ? -6.593 1.260 13.077 1.00 94.44 88 GLN A C 1
ATOM 669 O O . GLN A 1 88 ? -7.574 1.624 12.426 1.00 94.44 88 GLN A O 1
ATOM 674 N N . ILE A 1 89 ? -6.076 0.034 12.998 1.00 94.19 89 ILE A N 1
ATOM 675 C CA . ILE A 1 89 ? -6.649 -1.060 12.217 1.00 94.19 89 ILE A CA 1
ATOM 676 C C . ILE A 1 89 ? -6.750 -2.320 13.070 1.00 94.19 89 ILE A C 1
ATOM 678 O O . ILE A 1 89 ? -6.084 -2.456 14.095 1.00 94.19 89 ILE A O 1
ATOM 682 N N . THR A 1 90 ? -7.570 -3.262 12.625 1.00 88.25 90 THR A N 1
ATOM 683 C CA . THR A 1 90 ? -7.654 -4.600 13.211 1.00 88.25 90 THR A CA 1
ATOM 684 C C . THR A 1 90 ? -7.497 -5.609 12.092 1.00 88.25 90 THR A C 1
ATOM 686 O O . THR A 1 90 ? -8.085 -5.453 11.027 1.00 88.25 90 THR A O 1
ATOM 689 N N . ILE A 1 91 ? -6.681 -6.631 12.321 1.00 85.81 91 ILE A N 1
ATOM 690 C CA . ILE A 1 91 ? -6.433 -7.675 11.335 1.00 85.81 91 ILE A CA 1
ATOM 691 C C . ILE A 1 91 ? -7.000 -8.958 11.897 1.00 85.81 91 ILE A C 1
ATOM 693 O O . ILE A 1 91 ? -6.419 -9.560 12.800 1.00 85.81 91 ILE A O 1
ATOM 697 N N . ASP A 1 92 ? -8.144 -9.364 11.358 1.00 78.44 92 ASP A N 1
ATOM 698 C CA . ASP A 1 92 ? -8.697 -10.674 11.652 1.00 78.44 92 ASP A CA 1
ATOM 699 C C . ASP A 1 92 ? -7.872 -11.715 10.891 1.00 78.44 92 ASP A C 1
ATOM 701 O O . ASP A 1 92 ? -8.054 -11.967 9.697 1.00 78.44 92 ASP A O 1
ATOM 705 N N . ARG A 1 93 ? -6.869 -12.261 11.577 1.00 72.06 93 ARG A N 1
ATOM 706 C CA . ARG A 1 93 ? -6.102 -13.407 11.096 1.00 72.06 93 ARG A CA 1
ATOM 707 C C . ARG A 1 93 ? -7.003 -14.617 11.284 1.00 72.06 93 ARG A C 1
ATOM 709 O O . ARG A 1 93 ? -6.863 -15.301 12.289 1.00 72.06 93 ARG A O 1
ATOM 716 N N . GLY A 1 94 ? -7.971 -14.771 10.377 1.00 59.22 94 GLY A N 1
ATOM 717 C CA . GLY A 1 94 ? -9.093 -15.699 10.495 1.00 59.22 94 GLY A CA 1
ATOM 718 C C . GLY A 1 94 ? -8.739 -16.966 11.269 1.00 59.22 94 GLY A C 1
ATOM 719 O O . GLY A 1 94 ? -8.030 -17.818 10.746 1.00 59.22 94 GLY A O 1
ATOM 720 N N . GLY A 1 95 ? -9.223 -17.018 12.514 1.00 50.31 95 GLY A N 1
ATOM 721 C CA . GLY A 1 95 ? -9.237 -18.173 13.409 1.00 50.31 95 GLY A CA 1
ATOM 722 C C . GLY A 1 95 ? -7.972 -19.028 13.442 1.00 50.31 95 GLY A C 1
ATOM 723 O O . GLY A 1 95 ? -7.993 -20.137 12.923 1.00 50.31 95 GLY A O 1
ATOM 724 N N . ASP A 1 96 ? -6.931 -18.561 14.131 1.00 45.06 96 ASP A N 1
ATOM 725 C CA . ASP A 1 96 ? -5.908 -19.446 14.719 1.00 45.06 96 ASP A CA 1
ATOM 726 C C . ASP A 1 96 ? -5.634 -19.073 16.190 1.00 45.06 96 ASP A C 1
ATOM 728 O O . ASP A 1 96 ? -4.524 -19.193 16.694 1.00 45.06 96 ASP A O 1
ATOM 732 N N . ASP A 1 97 ? -6.680 -18.598 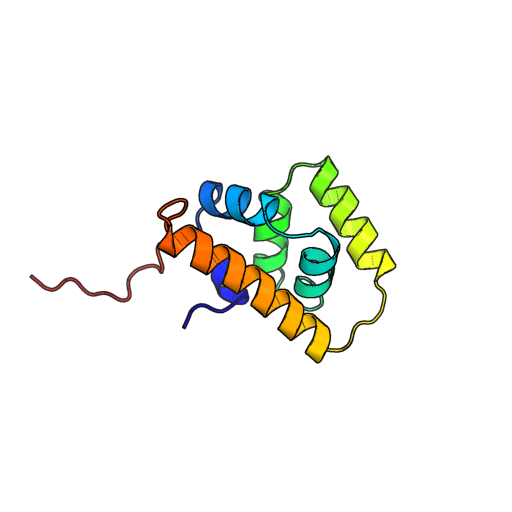16.874 1.00 45.50 97 ASP A N 1
ATOM 733 C CA . ASP A 1 97 ? -6.821 -18.707 18.325 1.00 45.50 97 ASP A CA 1
ATOM 734 C C . ASP A 1 97 ? -8.189 -19.350 18.572 1.00 45.50 97 ASP A C 1
ATOM 736 O O . ASP A 1 97 ? -9.225 -18.686 18.678 1.00 45.50 97 ASP A O 1
ATOM 740 N N . ASP A 1 98 ? -8.183 -20.683 18.607 1.00 44.53 98 ASP A N 1
ATOM 741 C CA . ASP A 1 98 ? -9.177 -21.467 19.328 1.00 44.53 98 ASP A CA 1
ATOM 742 C C . ASP A 1 98 ? -9.278 -20.903 20.757 1.00 44.53 98 ASP A C 1
ATOM 744 O O . ASP A 1 98 ? -8.548 -21.290 21.672 1.00 44.53 98 ASP A O 1
ATOM 748 N N . LEU A 1 99 ? -10.211 -19.975 20.972 1.00 50.38 99 LEU A N 1
ATOM 749 C CA . LEU A 1 99 ? -10.760 -19.712 22.294 1.00 50.38 99 LEU A CA 1
ATOM 750 C C . LEU A 1 99 ? -11.594 -20.937 22.681 1.00 50.38 99 LEU A C 1
ATOM 752 O O . LEU A 1 99 ? -12.807 -20.982 22.480 1.00 50.38 99 LEU A O 1
ATOM 756 N N . ILE A 1 100 ? -10.916 -21.946 23.225 1.00 49.38 100 ILE A N 1
ATOM 757 C CA . ILE A 1 100 ? -11.551 -23.031 23.968 1.00 49.38 100 ILE A CA 1
ATOM 758 C C . ILE A 1 100 ? -12.013 -22.443 25.306 1.00 49.38 100 ILE A C 1
ATOM 760 O O . ILE A 1 100 ? -11.191 -21.990 26.106 1.00 49.38 100 ILE A O 1
ATOM 764 N N . ALA A 1 101 ? -13.328 -22.446 25.528 1.00 47.09 101 ALA A N 1
ATOM 765 C CA . ALA A 1 101 ? -13.932 -22.339 26.855 1.00 47.09 101 ALA A CA 1
ATOM 766 C C . ALA A 1 101 ? -14.117 -23.736 27.462 1.00 47.09 101 ALA A C 1
ATOM 768 O O . ALA A 1 101 ? -14.455 -24.667 26.694 1.00 47.09 101 ALA A O 1
#

Foldseek 3Di:
DDFLLLCLQFDLVLLLVLLVVADLLLVLLLPPPHDPSSVCSNLVSDDPVSSVVSVVSNVVVPDDDPVSNRVSRVVSVVSSVVCVVVVVGPGCPPDPDPPDD

Radius of gyration: 14.1 Å; Cα contacts (8 Å, |Δi|>4): 92; chains: 1; bounding box: 30×31×43 Å

Organism: NCBI:txid449393

pLDDT: mean 91.06, std 13.05, range [44.53, 98.06]

Mean predicted aligned error: 4.81 Å

Secondary structure (DSSP, 8-state):
---GGGGGGS-HHHHHHHHHHS-HHHHHHHTTT--HHHHHHHHTTS-HHHHHHHHHHHHHT-S--HHHHHHHHHHHHHHHHHHHHTTS-----TT-S----

Nearest PDB structures (foldseek):
  4fhr-assembly2_B  TM=9.714E-01  e=1.800E-07  Thermotoga maritima
  1qc7-assembly1_A  TM=8.963E-01  e=5.582E-08  Thermotoga maritima
  1lkv-assembly1_X  TM=9.529E-01  e=1.702E-07  Thermotoga maritima
  8wo5-assembly1_C6  TM=9.477E-01  e=2.339E-06  Salmonella enterica subsp. enterica serovar Typhimurium str. LT2
  3usw-assembly1_A  TM=9.613E-01  e=3.038E-05  Helicobacter pylori

Sequence (101 aa):
MFLFEDIVVVDDRSMQLVLREVAAADLASALKGVRDDVRDKVMRNLSERAALDLQDEIELLGPVRAAAVGEAQARVVAVLRTMEESGQITIDRGGDDDLIA

Solvent-accessible surface area (backbone atoms only — not comparable to full-atom values): 5925 Å² total; per-residue (Å²): 134,92,54,65,77,53,57,60,58,39,44,66,70,42,46,38,56,45,59,71,77,50,55,62,71,40,53,26,40,37,59,61,89,56,57,67,66,48,50,48,52,52,48,73,46,41,55,75,66,57,36,50,57,38,51,55,47,39,59,70,61,57,90,74,58,70,68,59,25,53,52,25,30,50,51,54,47,48,52,45,48,53,35,40,76,70,63,78,32,71,72,60,69,78,82,82,70,84,81,78,128